Protein AF-A0A8G1H892-F1 (afdb_monomer)

Solvent-accessible surface area (backbone atoms only — not comparable to full-atom values): 3982 Å² total; per-residue (Å²): 123,74,6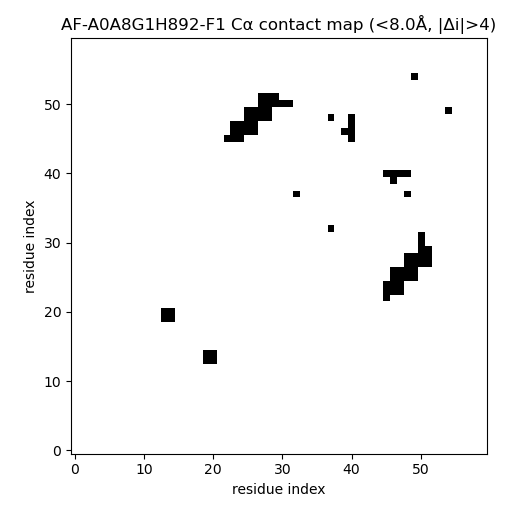9,66,62,64,53,58,78,69,57,92,73,73,54,92,84,73,56,82,80,82,78,72,45,77,47,77,34,84,86,66,74,58,69,73,55,54,55,48,35,75,75,29,94,48,36,46,82,38,44,53,66,59,56,55,62,73,75,111

Sequence (60 aa):
MSRLQSHTDELRWTPQDGSDRVVEYALFSRSGFEPSVEEAATQRDDLRLFTVADVVDRLT

Structure (mmCIF, N/CA/C/O backbone):
data_AF-A0A8G1H892-F1
#
_entry.id   AF-A0A8G1H892-F1
#
loop_
_atom_site.group_PDB
_atom_site.id
_atom_site.type_symbol
_atom_site.label_atom_id
_atom_site.label_alt_id
_atom_site.label_comp_id
_atom_site.label_asym_id
_atom_site.label_entity_id
_atom_site.label_seq_id
_atom_site.pdbx_PDB_ins_code
_atom_site.Cartn_x
_atom_site.Cartn_y
_atom_site.Cartn_z
_atom_site.occupancy
_atom_site.B_iso_or_equiv
_atom_site.auth_seq_id
_atom_site.auth_comp_id
_atom_site.auth_asym_id
_atom_site.auth_atom_id
_atom_site.pdbx_PDB_model_num
ATOM 1 N N . MET A 1 1 ? 12.397 5.326 5.993 1.00 47.34 1 MET A N 1
ATOM 2 C CA . MET A 1 1 ? 12.247 5.232 4.520 1.00 47.34 1 MET A CA 1
ATOM 3 C C . MET A 1 1 ? 13.567 5.194 3.733 1.00 47.34 1 MET A C 1
ATOM 5 O O . MET A 1 1 ? 13.561 4.706 2.615 1.00 47.34 1 MET A O 1
ATOM 9 N N . SER A 1 2 ? 14.705 5.631 4.290 1.00 48.38 2 SER A N 1
ATOM 10 C CA . SER A 1 2 ? 16.003 5.699 3.583 1.00 48.38 2 SER A CA 1
ATOM 11 C C . SER A 1 2 ? 16.696 4.349 3.323 1.00 48.38 2 SER A C 1
ATOM 13 O O . SER A 1 2 ? 17.465 4.223 2.373 1.00 48.38 2 SER A O 1
ATOM 15 N N . ARG A 1 3 ? 16.422 3.316 4.132 1.00 52.59 3 ARG A N 1
ATOM 16 C CA . ARG A 1 3 ? 17.122 2.020 4.035 1.00 52.59 3 ARG A CA 1
ATOM 17 C C . ARG A 1 3 ? 16.600 1.096 2.927 1.00 52.59 3 ARG A C 1
ATOM 19 O O . ARG A 1 3 ? 17.376 0.318 2.396 1.00 52.59 3 ARG A O 1
ATOM 26 N N . LEU A 1 4 ? 15.314 1.190 2.577 1.00 55.09 4 LEU A N 1
ATOM 27 C CA . LEU A 1 4 ? 14.691 0.313 1.575 1.00 55.09 4 LEU A CA 1
ATOM 28 C C . LEU A 1 4 ? 15.113 0.690 0.146 1.00 55.09 4 LEU A C 1
ATOM 30 O O . LEU A 1 4 ? 15.438 -0.178 -0.655 1.00 55.09 4 LEU A O 1
ATOM 34 N N . GLN A 1 5 ? 15.165 1.992 -0.150 1.00 54.94 5 GLN A N 1
ATOM 35 C CA . GLN A 1 5 ? 15.556 2.489 -1.473 1.00 54.94 5 GLN A CA 1
ATOM 36 C C . GLN A 1 5 ? 17.026 2.166 -1.777 1.00 54.94 5 GLN A C 1
ATOM 38 O O . GLN A 1 5 ? 17.323 1.643 -2.843 1.00 54.94 5 GLN A O 1
ATOM 43 N N . SER A 1 6 ? 17.920 2.345 -0.794 1.00 56.84 6 SER A N 1
ATOM 44 C CA . SER A 1 6 ? 19.359 2.065 -0.954 1.00 56.84 6 SER A CA 1
ATOM 45 C C . SER A 1 6 ? 19.673 0.596 -1.279 1.00 56.84 6 SER A C 1
ATOM 47 O O . SER A 1 6 ? 20.688 0.317 -1.902 1.00 56.84 6 SER A O 1
ATOM 49 N N . HIS A 1 7 ? 18.814 -0.349 -0.880 1.00 55.09 7 HIS A N 1
ATOM 50 C CA . HIS A 1 7 ? 19.049 -1.779 -1.114 1.00 55.09 7 HIS A CA 1
ATOM 51 C C . HIS A 1 7 ? 18.639 -2.237 -2.524 1.00 55.09 7 HIS A C 1
ATOM 53 O O . HIS A 1 7 ? 18.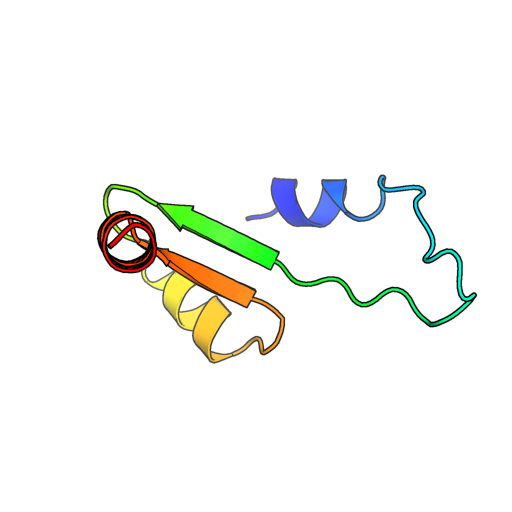981 -3.334 -2.961 1.00 55.09 7 HIS A O 1
ATOM 59 N N . THR A 1 8 ? 17.902 -1.401 -3.257 1.00 56.81 8 THR A N 1
ATOM 60 C CA . THR A 1 8 ? 17.438 -1.735 -4.610 1.00 56.81 8 THR A CA 1
ATOM 61 C C . THR A 1 8 ? 18.553 -1.587 -5.644 1.00 56.81 8 THR A C 1
ATOM 63 O O . THR A 1 8 ? 18.611 -2.376 -6.592 1.00 56.81 8 THR A O 1
ATOM 66 N N . ASP A 1 9 ? 19.473 -0.643 -5.425 1.00 57.16 9 ASP A N 1
ATOM 67 C CA . ASP A 1 9 ? 20.696 -0.469 -6.219 1.00 57.16 9 ASP A CA 1
ATOM 68 C C . ASP A 1 9 ? 21.677 -1.649 -6.074 1.00 57.16 9 ASP A C 1
ATOM 70 O O . ASP A 1 9 ? 22.481 -1.908 -6.968 1.00 57.16 9 ASP A O 1
ATOM 74 N N . GLU A 1 10 ? 21.593 -2.421 -4.984 1.00 57.19 10 GLU A N 1
ATOM 75 C CA . GLU A 1 10 ? 22.432 -3.612 -4.768 1.00 57.19 10 GLU A CA 1
ATOM 76 C C . GLU A 1 10 ? 21.921 -4.858 -5.518 1.00 57.19 10 GLU A C 1
ATOM 78 O O . GLU A 1 10 ? 22.662 -5.828 -5.709 1.00 57.19 10 GLU A O 1
ATOM 83 N N . LEU A 1 11 ? 20.671 -4.843 -5.994 1.00 60.88 11 LEU A N 1
ATOM 84 C CA . LEU A 1 11 ? 20.098 -5.936 -6.778 1.00 60.88 11 LEU A CA 1
ATOM 85 C C . LEU A 1 11 ? 20.701 -5.960 -8.192 1.00 60.88 11 LEU A C 1
ATOM 87 O O . LEU A 1 11 ? 20.212 -5.313 -9.117 1.00 60.88 11 LEU A O 1
ATOM 91 N N . ARG A 1 12 ? 21.746 -6.778 -8.370 1.00 61.53 12 ARG A N 1
ATOM 92 C CA . ARG A 1 12 ? 22.348 -7.134 -9.670 1.00 61.53 12 ARG A CA 1
ATOM 93 C C . ARG A 1 12 ? 21.533 -8.195 -10.411 1.00 61.53 12 ARG A C 1
ATOM 95 O O . ARG A 1 12 ? 22.052 -9.248 -10.776 1.00 61.53 12 ARG A O 1
ATOM 102 N N . TRP A 1 13 ? 20.245 -7.940 -10.593 1.00 66.00 13 TRP A N 1
ATOM 103 C CA . TRP A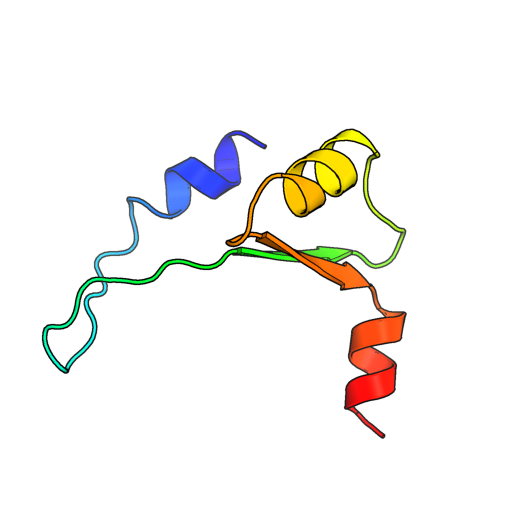 1 13 ? 19.389 -8.801 -11.398 1.00 66.00 13 TRP A CA 1
ATOM 104 C C . TRP A 1 13 ? 18.769 -8.005 -12.539 1.00 66.00 13 TRP A C 1
ATOM 106 O O . TRP A 1 13 ? 18.198 -6.934 -12.325 1.00 66.00 13 TRP A O 1
ATOM 116 N N . THR A 1 14 ? 18.888 -8.554 -13.743 1.00 60.88 14 THR A N 1
ATOM 117 C CA . THR A 1 14 ? 18.331 -8.009 -14.981 1.00 60.88 14 THR A CA 1
ATOM 118 C C . THR A 1 14 ? 17.364 -9.044 -15.564 1.00 60.88 14 THR A C 1
ATOM 120 O O . THR A 1 14 ? 17.680 -10.239 -15.520 1.00 60.88 14 THR A O 1
ATOM 123 N N . PRO A 1 15 ? 16.200 -8.630 -16.098 1.00 68.12 15 PRO A N 1
ATOM 124 C CA . PRO A 1 15 ? 15.257 -9.548 -16.731 1.00 68.12 15 PRO A CA 1
ATOM 125 C C . PRO A 1 15 ? 15.917 -10.353 -17.859 1.00 68.12 15 PRO A C 1
ATOM 127 O O . PRO A 1 15 ? 16.698 -9.808 -18.641 1.00 68.12 15 PRO A O 1
ATOM 130 N N . GLN A 1 16 ? 15.594 -11.646 -17.957 1.00 65.25 16 GLN A N 1
ATOM 131 C CA . GLN A 1 16 ? 16.213 -12.562 -18.931 1.00 65.25 16 GLN A CA 1
ATOM 132 C C . GLN A 1 16 ? 15.903 -12.178 -20.389 1.00 65.25 16 GLN A C 1
ATOM 134 O O . GLN A 1 16 ? 16.717 -12.430 -21.272 1.00 65.25 16 GLN A O 1
ATOM 139 N N . ASP A 1 17 ? 14.774 -11.506 -20.620 1.00 74.19 17 ASP A N 1
ATOM 140 C CA . ASP A 1 17 ? 14.326 -11.016 -21.929 1.00 74.19 17 ASP A CA 1
ATOM 141 C C . ASP A 1 17 ? 15.002 -9.707 -22.385 1.00 74.19 17 ASP A C 1
ATOM 143 O O . ASP A 1 17 ? 14.662 -9.170 -23.436 1.00 74.19 17 ASP A O 1
ATOM 147 N N . GLY A 1 18 ? 15.944 -9.150 -21.608 1.00 66.56 18 GLY A N 1
ATOM 148 C CA . GLY A 1 18 ? 16.693 -7.941 -21.987 1.00 66.56 18 GLY A CA 1
ATOM 149 C C . GLY A 1 18 ? 15.874 -6.644 -21.997 1.00 66.56 18 GLY A C 1
ATOM 150 O O . GLY A 1 18 ? 16.353 -5.622 -22.482 1.00 66.56 18 GLY A O 1
ATOM 151 N N . SER A 1 19 ? 14.651 -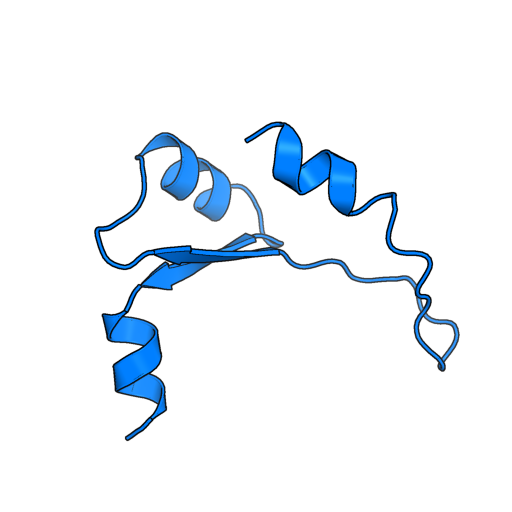6.681 -21.467 1.00 71.06 19 SER A N 1
ATOM 152 C CA . SER A 1 19 ? 13.805 -5.502 -21.263 1.00 71.06 19 SER A CA 1
ATOM 153 C C . SER A 1 19 ? 14.291 -4.657 -20.081 1.00 71.06 19 SER A C 1
ATOM 155 O O . SER A 1 19 ? 14.972 -5.164 -19.183 1.00 71.06 19 SER A O 1
ATOM 157 N N . ASP A 1 20 ? 13.904 -3.380 -20.059 1.00 72.38 20 ASP A N 1
ATOM 158 C CA . ASP A 1 20 ? 14.181 -2.490 -18.933 1.00 72.38 20 ASP A CA 1
ATOM 159 C C . ASP A 1 20 ? 13.636 -3.066 -17.621 1.00 72.38 20 ASP A C 1
ATOM 161 O O . ASP A 1 20 ? 12.534 -3.619 -17.548 1.00 72.38 20 ASP A O 1
ATOM 165 N N . ARG A 1 21 ? 14.433 -2.944 -16.556 1.00 68.56 21 ARG A N 1
ATOM 166 C CA . ARG A 1 21 ? 14.054 -3.415 -15.225 1.00 68.56 21 ARG A CA 1
ATOM 167 C C . ARG A 1 21 ? 12.943 -2.521 -14.677 1.00 68.56 21 ARG A C 1
ATOM 169 O O . ARG A 1 21 ? 13.208 -1.410 -14.227 1.00 68.56 21 ARG A O 1
ATOM 176 N N . VAL A 1 22 ? 11.722 -3.041 -14.642 1.00 75.12 22 VAL A N 1
ATOM 177 C CA . VAL A 1 22 ? 10.624 -2.427 -13.889 1.00 75.12 22 VAL A CA 1
ATOM 178 C C . VAL A 1 22 ? 10.776 -2.824 -12.425 1.00 75.12 22 VAL A C 1
ATOM 180 O O . VAL A 1 22 ? 10.817 -4.010 -12.093 1.00 75.12 22 VAL A O 1
ATOM 183 N N . VAL A 1 23 ? 10.921 -1.831 -11.551 1.00 74.25 23 VAL A N 1
ATOM 184 C CA . VAL A 1 23 ? 10.980 -2.036 -10.103 1.00 74.25 23 VAL A CA 1
ATOM 185 C C . VAL A 1 23 ? 9.684 -1.526 -9.507 1.00 74.25 23 VAL A C 1
ATOM 187 O O . VAL A 1 23 ? 9.399 -0.339 -9.598 1.00 74.25 23 VAL A O 1
ATOM 190 N N . GLU A 1 24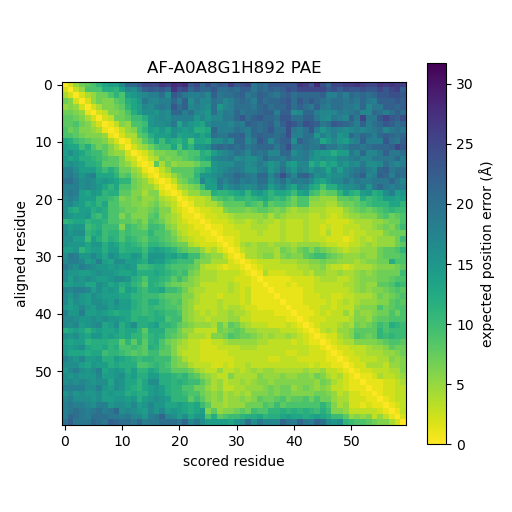 ? 8.941 -2.421 -8.867 1.00 80.56 24 GLU A N 1
ATOM 191 C CA . GLU A 1 24 ? 7.790 -2.061 -8.049 1.00 80.56 24 GLU A CA 1
ATOM 192 C C . GLU A 1 24 ? 8.055 -2.433 -6.591 1.00 80.56 24 GLU A C 1
ATOM 194 O O . GLU A 1 24 ? 8.694 -3.445 -6.282 1.00 80.56 24 GLU A O 1
ATOM 199 N N . TYR A 1 25 ? 7.559 -1.603 -5.685 1.00 78.88 25 TYR A N 1
ATOM 200 C CA . TYR A 1 25 ? 7.702 -1.748 -4.250 1.00 78.88 25 TYR A CA 1
ATOM 201 C C . TYR A 1 25 ? 6.367 -2.172 -3.646 1.00 78.88 25 TYR A C 1
ATOM 203 O O . TYR A 1 25 ? 5.353 -1.495 -3.796 1.00 78.88 25 TYR A O 1
ATOM 211 N N . AL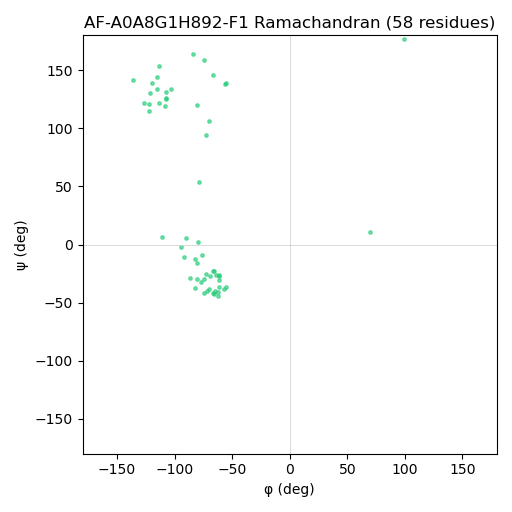A A 1 26 ? 6.377 -3.276 -2.905 1.00 83.62 26 ALA A N 1
ATOM 212 C CA . ALA A 1 26 ? 5.235 -3.727 -2.120 1.00 83.62 26 ALA A CA 1
ATOM 213 C C . ALA A 1 26 ? 5.577 -3.637 -0.631 1.00 83.62 26 ALA A C 1
ATOM 215 O O . ALA A 1 26 ? 6.545 -4.249 -0.172 1.00 83.62 26 ALA A O 1
ATOM 216 N N . LEU A 1 27 ? 4.789 -2.877 0.128 1.00 83.06 27 LEU A N 1
ATOM 217 C CA . LEU A 1 27 ? 4.942 -2.765 1.574 1.00 83.06 27 LEU A CA 1
ATOM 218 C C . LEU A 1 27 ? 3.809 -3.516 2.271 1.00 83.06 27 LEU A C 1
ATOM 220 O O . LEU A 1 27 ? 2.635 -3.250 2.028 1.00 83.06 27 LEU A O 1
ATOM 224 N N . PHE A 1 28 ? 4.172 -4.425 3.172 1.00 83.75 28 PHE A N 1
ATOM 225 C CA . PHE A 1 28 ? 3.223 -5.203 3.959 1.00 83.75 28 PHE A CA 1
ATOM 226 C C . PHE A 1 28 ? 3.221 -4.707 5.399 1.00 83.75 28 PHE A C 1
ATOM 228 O O . PHE A 1 28 ? 4.281 -4.590 6.018 1.00 83.75 28 PHE A O 1
ATOM 235 N N . SER A 1 29 ? 2.038 -4.455 5.954 1.00 82.75 29 SER A N 1
ATOM 236 C CA . SER A 1 29 ? 1.893 -4.141 7.374 1.00 82.75 29 SER A CA 1
ATOM 237 C C . SER A 1 29 ? 0.718 -4.879 7.998 1.00 82.75 29 SER A C 1
ATOM 239 O O . SER A 1 29 ? -0.356 -5.025 7.415 1.00 82.75 29 SER A O 1
ATOM 241 N N . ARG A 1 30 ? 0.924 -5.326 9.239 1.00 79.88 30 ARG A N 1
ATOM 242 C CA . ARG A 1 30 ? -0.111 -5.960 10.063 1.00 79.88 30 ARG A CA 1
ATOM 243 C C . ARG A 1 30 ? -0.944 -4.957 10.851 1.00 79.88 30 ARG A C 1
ATOM 245 O O . ARG A 1 30 ? -2.094 -5.249 11.149 1.00 79.88 30 ARG A O 1
ATOM 252 N N . SER A 1 31 ? -0.370 -3.810 11.201 1.00 79.44 31 SER A N 1
ATOM 253 C CA . SER A 1 31 ? -0.987 -2.857 12.135 1.00 79.44 31 SER A CA 1
ATOM 254 C C . SER A 1 31 ? -1.429 -1.550 11.472 1.00 79.44 31 SER A C 1
ATOM 256 O O . SER A 1 31 ? -1.851 -0.639 12.175 1.00 79.44 31 SER A O 1
ATOM 258 N N . GLY A 1 32 ? -1.334 -1.453 10.143 1.00 79.62 32 GLY A N 1
ATOM 259 C CA . GLY A 1 32 ? -1.562 -0.218 9.388 1.00 79.62 32 GLY A CA 1
ATOM 260 C C . GLY A 1 32 ? -0.262 0.491 9.009 1.00 79.62 32 GLY A C 1
ATOM 261 O O . GLY A 1 32 ? 0.836 0.034 9.348 1.00 79.62 32 GLY A O 1
ATOM 262 N N . PHE A 1 33 ? -0.385 1.582 8.264 1.00 84.81 33 PHE A N 1
ATOM 263 C CA . PHE A 1 33 ? 0.740 2.356 7.749 1.00 84.81 33 PHE A CA 1
ATOM 264 C C . PHE A 1 33 ? 0.771 3.741 8.391 1.00 84.81 33 PHE A C 1
ATOM 266 O O . PHE A 1 33 ? -0.247 4.257 8.844 1.00 84.81 33 PHE A O 1
ATOM 273 N N . GLU A 1 34 ? 1.959 4.337 8.466 1.00 86.06 34 GLU A N 1
ATOM 274 C CA . GLU A 1 34 ? 2.057 5.748 8.830 1.00 86.06 34 GLU A CA 1
ATOM 275 C C . GLU A 1 34 ? 1.439 6.610 7.712 1.00 86.06 34 GLU A C 1
ATOM 277 O O . GLU A 1 34 ? 1.619 6.272 6.539 1.00 86.06 34 GLU A O 1
ATOM 282 N N . PRO A 1 35 ? 0.790 7.748 8.027 1.00 84.19 35 PRO A N 1
ATOM 283 C CA . PRO A 1 35 ? 0.144 8.596 7.018 1.00 84.19 35 PRO A CA 1
ATOM 284 C C . PRO A 1 35 ? 1.089 9.031 5.891 1.00 84.19 35 PRO A C 1
ATOM 286 O O . PRO A 1 35 ? 0.720 9.047 4.723 1.00 84.19 35 PRO A O 1
ATOM 289 N N . SER A 1 36 ? 2.355 9.288 6.226 1.00 83.25 36 SER A N 1
ATOM 290 C CA . SER A 1 36 ? 3.404 9.641 5.263 1.00 83.25 36 SER A CA 1
ATOM 291 C C . SER A 1 36 ? 3.683 8.542 4.230 1.00 83.25 36 SER A C 1
ATOM 293 O O . SER A 1 36 ? 4.119 8.825 3.115 1.00 83.25 36 SER A O 1
ATOM 295 N N . VAL A 1 37 ? 3.437 7.279 4.581 1.00 81.38 37 VAL A N 1
ATOM 296 C CA . VAL A 1 37 ? 3.601 6.121 3.696 1.00 81.38 37 VAL A CA 1
ATOM 297 C C . VAL A 1 37 ? 2.380 5.955 2.792 1.00 81.38 37 VAL A C 1
ATOM 299 O O . VAL A 1 37 ? 2.539 5.640 1.614 1.00 81.38 37 VAL A O 1
ATOM 302 N N . GLU A 1 38 ? 1.180 6.213 3.308 1.00 83.31 38 GLU A N 1
ATOM 303 C CA . GLU A 1 38 ? -0.068 6.201 2.531 1.00 83.31 38 GLU A CA 1
ATOM 304 C C . GLU A 1 38 ? -0.101 7.332 1.493 1.00 83.31 38 GLU A C 1
ATOM 306 O O . GLU A 1 38 ? -0.439 7.112 0.326 1.00 83.31 38 GLU A O 1
ATOM 311 N N . GLU A 1 39 ? 0.348 8.529 1.879 1.00 83.94 39 GLU A N 1
ATOM 312 C CA . GLU A 1 39 ? 0.530 9.653 0.958 1.00 83.94 39 GLU A CA 1
ATOM 313 C C . GLU A 1 39 ? 1.572 9.341 -0.119 1.00 83.94 39 GLU A C 1
ATOM 315 O O . GLU A 1 39 ? 1.371 9.676 -1.288 1.00 83.94 39 GLU A O 1
ATOM 320 N N . ALA A 1 40 ? 2.676 8.682 0.24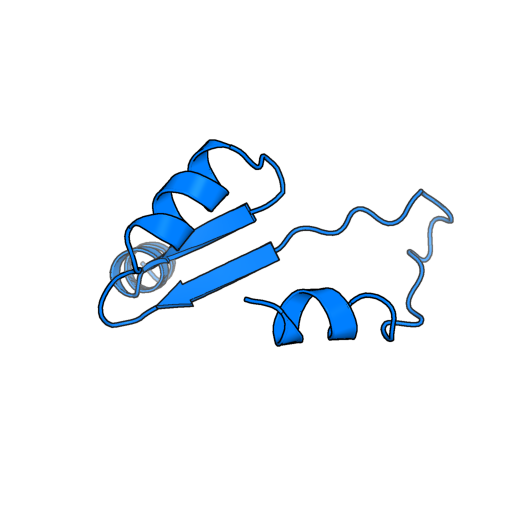9 1.00 82.75 40 ALA A N 1
ATOM 321 C CA . ALA A 1 40 ? 3.696 8.276 -0.710 1.00 82.75 40 ALA A CA 1
ATOM 322 C C . ALA A 1 40 ? 3.157 7.246 -1.712 1.00 82.75 40 ALA A C 1
ATOM 324 O O . ALA A 1 40 ? 3.452 7.358 -2.896 1.00 82.75 40 ALA A O 1
ATOM 325 N N . ALA A 1 41 ? 2.347 6.283 -1.265 1.00 84.06 41 ALA A N 1
ATOM 326 C CA . ALA A 1 41 ? 1.724 5.285 -2.136 1.00 84.06 41 ALA A CA 1
ATOM 327 C C . ALA A 1 41 ? 0.654 5.878 -3.065 1.00 84.06 41 ALA A C 1
ATOM 329 O O . ALA A 1 41 ? 0.436 5.372 -4.158 1.00 84.06 41 ALA A O 1
ATOM 330 N N . THR A 1 42 ? 0.015 6.978 -2.666 1.00 83.81 42 THR A N 1
ATOM 331 C CA . THR A 1 42 ? -0.944 7.694 -3.526 1.00 83.81 42 THR A CA 1
ATOM 332 C C . THR A 1 42 ? -0.243 8.497 -4.627 1.00 83.81 42 THR A C 1
ATOM 334 O O . THR A 1 42 ? -0.798 8.698 -5.702 1.00 83.81 42 THR A O 1
ATOM 337 N N . GLN A 1 43 ? 0.980 8.964 -4.369 1.00 85.50 43 GLN A N 1
ATOM 338 C CA . GLN A 1 43 ? 1.768 9.774 -5.307 1.00 85.50 43 GLN A CA 1
ATOM 339 C C . GLN A 1 43 ? 2.687 8.945 -6.211 1.00 85.50 43 GLN A C 1
ATOM 341 O O . 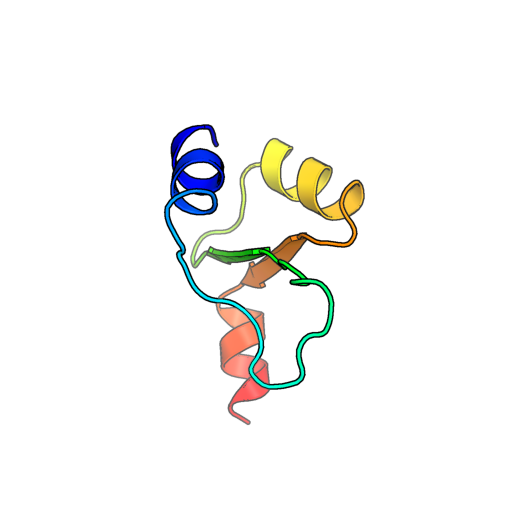GLN A 1 43 ? 3.291 9.494 -7.132 1.00 85.50 43 GLN A O 1
ATOM 346 N N . ARG A 1 44 ? 2.847 7.651 -5.921 1.00 82.31 44 ARG A N 1
ATOM 347 C CA . ARG A 1 44 ? 3.789 6.764 -6.597 1.00 82.31 44 ARG A CA 1
ATOM 348 C C . ARG A 1 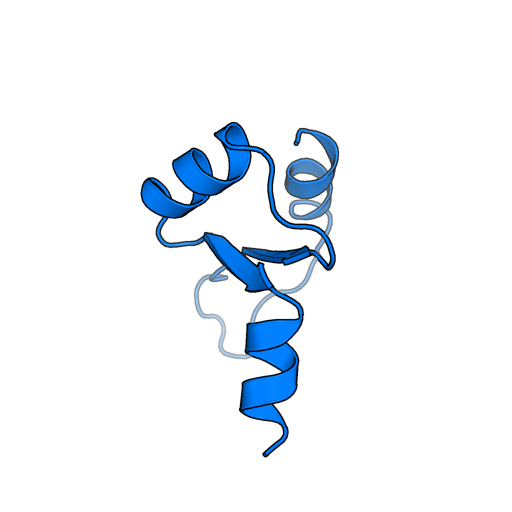44 ? 3.064 5.578 -7.200 1.00 82.31 44 ARG A C 1
ATOM 350 O O . ARG A 1 44 ? 2.577 4.716 -6.477 1.00 82.31 44 ARG A O 1
ATOM 357 N N . ASP A 1 45 ? 3.085 5.497 -8.523 1.00 80.75 45 ASP A N 1
ATOM 358 C CA . ASP A 1 45 ? 2.495 4.372 -9.250 1.00 80.75 45 ASP A CA 1
ATOM 359 C C . ASP A 1 45 ? 3.246 3.051 -9.008 1.00 80.75 45 ASP A C 1
ATOM 361 O O . ASP A 1 45 ? 2.658 1.981 -9.133 1.00 80.75 45 ASP A O 1
ATOM 365 N N . ASP A 1 46 ? 4.519 3.130 -8.605 1.00 81.75 46 ASP A N 1
ATOM 366 C CA . ASP A 1 46 ? 5.402 1.992 -8.338 1.00 81.75 46 ASP A CA 1
ATOM 367 C C . ASP A 1 46 ? 5.351 1.489 -6.884 1.00 81.75 46 ASP A C 1
ATOM 369 O O . ASP A 1 46 ? 6.148 0.627 -6.514 1.00 81.75 46 ASP A O 1
ATOM 373 N N . LEU A 1 47 ? 4.462 2.021 -6.034 1.00 83.25 47 LEU A N 1
ATOM 374 C CA . LEU A 1 47 ? 4.345 1.639 -4.624 1.00 83.25 47 LEU A CA 1
ATOM 375 C C . LEU A 1 47 ? 2.938 1.132 -4.295 1.00 83.25 47 LEU A C 1
ATOM 377 O O . LEU A 1 47 ? 1.946 1.849 -4.390 1.00 83.25 47 LEU A O 1
ATOM 381 N N . ARG A 1 48 ? 2.859 -0.110 -3.818 1.00 84.75 48 ARG A N 1
ATOM 382 C CA . ARG A 1 48 ? 1.620 -0.752 -3.366 1.00 84.75 48 ARG A CA 1
ATOM 383 C C . ARG A 1 48 ? 1.692 -1.049 -1.873 1.00 84.75 48 ARG A C 1
ATOM 385 O O . ARG A 1 48 ? 2.685 -1.592 -1.386 1.00 84.75 48 ARG A O 1
ATOM 392 N N . LEU A 1 49 ? 0.623 -0.727 -1.152 1.00 85.81 49 LEU A N 1
ATOM 393 C CA . LEU A 1 49 ? 0.462 -1.064 0.261 1.00 85.81 49 LEU A CA 1
ATOM 394 C C . LEU A 1 49 ? -0.486 -2.250 0.394 1.00 85.81 49 LEU A C 1
ATOM 396 O O . LEU A 1 49 ? -1.542 -2.271 -0.231 1.00 85.81 49 LEU A O 1
ATOM 400 N N . PHE A 1 50 ? -0.104 -3.218 1.219 1.00 84.44 50 PHE A N 1
ATOM 401 C CA . PHE A 1 50 ? -0.897 -4.407 1.501 1.00 84.44 50 PHE A CA 1
ATOM 402 C C . PHE A 1 50 ? -1.077 -4.567 3.004 1.00 84.44 50 PHE A C 1
ATOM 404 O O . PHE A 1 50 ? -0.112 -4.678 3.770 1.00 84.44 50 PHE A O 1
ATOM 411 N N . THR A 1 51 ? -2.328 -4.602 3.436 1.00 84.12 51 THR A N 1
ATOM 412 C CA . THR A 1 51 ? -2.681 -4.950 4.806 1.00 84.12 51 THR A CA 1
ATOM 413 C C . THR A 1 51 ? -2.757 -6.466 4.968 1.00 84.12 51 THR A C 1
ATOM 415 O O . THR A 1 51 ? -2.863 -7.225 4.004 1.00 84.12 51 THR A O 1
ATOM 418 N N . VAL A 1 52 ? -2.742 -6.942 6.213 1.00 80.50 52 VAL A N 1
ATOM 419 C CA . VAL A 1 52 ? -2.996 -8.366 6.489 1.00 80.50 52 VAL A CA 1
ATOM 420 C C . VAL A 1 52 ? -4.390 -8.797 6.030 1.00 80.50 52 VAL A C 1
ATOM 422 O O . VAL A 1 52 ? -4.543 -9.940 5.610 1.00 80.50 52 VAL A O 1
ATOM 425 N N . ALA A 1 53 ? -5.379 -7.899 6.042 1.00 79.69 53 ALA A N 1
ATOM 426 C CA . ALA A 1 53 ? -6.696 -8.197 5.490 1.00 79.69 53 ALA A CA 1
ATOM 427 C C . ALA A 1 53 ? -6.615 -8.483 3.981 1.00 79.69 53 ALA A C 1
ATOM 429 O O . ALA A 1 53 ? -7.158 -9.490 3.540 1.00 79.69 53 ALA A O 1
ATOM 430 N N . ASP A 1 54 ? -5.855 -7.681 3.224 1.00 79.81 54 ASP A N 1
ATOM 431 C CA . ASP A 1 54 ? -5.666 -7.878 1.778 1.00 79.81 54 ASP A CA 1
ATOM 432 C C . ASP A 1 54 ? -5.009 -9.225 1.452 1.00 79.81 54 ASP A C 1
ATOM 434 O O . ASP A 1 54 ? -5.343 -9.866 0.460 1.00 79.81 54 ASP A O 1
ATOM 438 N N . VAL A 1 55 ? -4.073 -9.684 2.286 1.00 75.94 55 VAL A N 1
ATOM 439 C CA . VAL A 1 55 ? -3.408 -10.982 2.086 1.00 75.94 55 VAL A CA 1
ATOM 440 C C . VAL A 1 55 ? -4.351 -12.145 2.394 1.00 75.94 55 VAL A C 1
ATOM 442 O O . VAL A 1 55 ? -4.341 -13.146 1.682 1.00 75.94 55 VAL A O 1
ATOM 445 N N . VAL A 1 56 ? -5.165 -12.025 3.446 1.00 80.50 56 VAL A N 1
ATOM 446 C CA . VAL A 1 56 ? -6.122 -13.070 3.841 1.00 80.50 56 VAL A CA 1
ATOM 447 C C . VAL A 1 56 ? -7.274 -13.177 2.840 1.00 80.50 56 VAL A C 1
ATOM 449 O O . VAL A 1 56 ? -7.668 -14.290 2.502 1.00 80.50 56 VAL A O 1
ATOM 452 N N . ASP A 1 57 ? -7.758 -12.050 2.312 1.00 81.19 57 ASP A N 1
ATOM 453 C CA . ASP A 1 57 ? -8.771 -12.014 1.248 1.00 81.19 57 ASP A CA 1
ATOM 454 C C . ASP A 1 57 ? -8.315 -12.793 0.002 1.00 81.19 57 ASP A C 1
ATOM 456 O O . ASP A 1 57 ? -9.076 -13.558 -0.577 1.00 81.19 57 ASP A O 1
ATOM 460 N N . ARG A 1 58 ? -7.026 -12.703 -0.350 1.00 79.12 58 ARG A N 1
ATOM 461 C CA . ARG A 1 58 ? -6.450 -13.379 -1.526 1.00 79.12 58 ARG A CA 1
ATOM 462 C C . ARG A 1 58 ? -6.205 -14.879 -1.363 1.00 79.12 58 ARG A C 1
ATOM 464 O O . ARG A 1 58 ? -5.839 -15.528 -2.341 1.00 79.12 58 ARG A O 1
ATOM 471 N N . LEU A 1 59 ? -6.352 -15.423 -0.155 1.00 74.38 59 LEU A N 1
ATOM 472 C CA . LEU A 1 59 ? -6.179 -16.854 0.130 1.00 74.38 59 LEU A CA 1
ATOM 473 C C . LEU A 1 59 ? -7.497 -17.645 0.082 1.00 74.38 59 LEU A C 1
ATOM 475 O O . LEU A 1 59 ? -7.465 -18.860 0.290 1.00 74.38 59 LEU A O 1
ATOM 479 N N . THR A 1 60 ? -8.624 -16.972 -0.163 1.00 56.78 60 THR A N 1
ATOM 480 C CA . THR A 1 60 ? -9.974 -17.558 -0.208 1.00 56.78 60 THR A CA 1
ATOM 481 C C . THR A 1 60 ? -10.498 -17.585 -1.639 1.00 56.78 60 THR A C 1
ATOM 483 O O . THR A 1 60 ? -11.158 -18.587 -1.992 1.00 56.78 60 THR A O 1
#

pLDDT: mean 73.93, std 11.32, range [47.34, 86.06]

Mean predicted aligned error: 10.19 Å

Foldseek 3Di:
DVPVVVVVVVPPDDDPVNDDDQAAAEAEDAPDDDVVLVVVQVVDPRYHYDYPVNVVVVVD

Radius of gyration: 14.07 Å; Cα contacts (8 Å, |Δi|>4): 39; chains: 1; bounding box: 32×27×34 Å

Secondary structure (DSSP, 8-state):
-HHHHHTTTT-----TT-------EEEEESS---HHHHHHHHH-TTEEEEEHHHHHHTT-